Protein AF-A0A522MZQ2-F1 (afdb_monomer)

Nearest PDB structures (foldseek):
  8wo5-assembly1_C6  TM=8.509E-01  e=1.036E-01  Salmonella enterica subsp. enterica serovar Typhimurium str. LT2
  8wiw-assembly1_Z  TM=7.780E-01  e=7.360E-02  Salmonella enterica subsp. enterica serovar Typhimurium str. LT2
  8umd-assembly1_B  TM=8.577E-01  e=3.238E-01  Salmonella enterica subsp. enterica serovar Typhimurium
  4fq0-assembly2_D  TM=8.152E-01  e=2.300E-01  Helicobacter pylori 26695
  8umx-assembly1_B  TM=7.629E-01  e=4.825E-01  Salmonella enterica subsp. enterica serovar Typhimurium

Foldseek 3Di:
DDDDDDPPCPPDDDDPVLLVVLLVVLVVLQVDDLLVVLVVCVVDDLLSVLSSCVNHDVVSVVSNLVSHDVVSSVVSVVSNVVVDPDD

Secondary structure (DSSP, 8-state):
-------------SSSHHHHHHHHHHHHHHSS-HHHHHHHHTTS-HHHHHHHHTTS-HHHHHHHHHTS-HHHHHHHHHHHHHHS---

Radius of gyration: 17.66 Å; Cα contacts (8 Å, |Δi|>4): 55; chains: 1; bounding box: 33×30×64 Å

Sequence (87 aa):
AAPQPRASG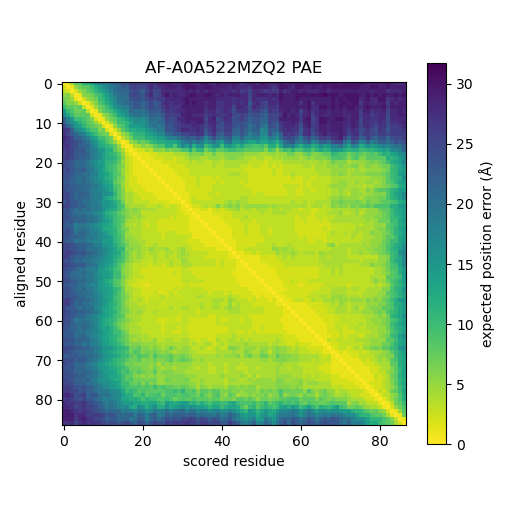HPSSGSGGDAAQVERTAKVWDQMDPEAAAKIAQRLPDVYVARVFAQMDPDQVAEILGSLPAKTAARLTTTRANAAPAR

Solvent-accessible surface area (backbone atoms only — not comparable to full-atom values): 5177 Å² total; per-residue (Å²): 138,82,92,81,79,83,84,74,78,69,82,78,83,80,84,65,62,60,56,57,49,34,49,51,49,19,55,51,44,71,77,37,59,38,56,61,42,26,59,50,49,74,76,46,57,57,72,59,47,35,54,20,53,71,65,37,57,68,68,62,47,48,50,20,41,69,55,30,58,68,74,56,34,54,49,39,53,50,50,36,59,67,70,44,76,86,127

Mean predicted aligned error: 10.29 Å

Structure (mmCIF, N/CA/C/O backbone):
data_AF-A0A522MZQ2-F1
#
_entry.id   AF-A0A522MZQ2-F1
#
loop_
_atom_site.group_PDB
_atom_site.id
_atom_site.type_symbol
_atom_site.label_atom_id
_atom_site.label_alt_id
_atom_site.label_comp_id
_atom_site.label_asym_id
_atom_site.label_entity_id
_atom_site.label_seq_id
_atom_site.pdbx_PDB_ins_code
_atom_site.Cartn_x
_atom_site.Cartn_y
_atom_site.Cartn_z
_atom_site.occupancy
_atom_site.B_iso_or_equiv
_atom_site.auth_seq_id
_atom_site.auth_comp_id
_atom_site.auth_asym_id
_atom_site.auth_atom_id
_atom_site.pdbx_PDB_model_num
ATOM 1 N N . ALA A 1 1 ? 8.826 -18.752 -53.834 1.00 45.78 1 ALA A N 1
ATOM 2 C CA . ALA A 1 1 ? 9.606 -18.121 -52.748 1.00 45.78 1 ALA A CA 1
ATOM 3 C C . ALA A 1 1 ? 8.780 -16.945 -52.235 1.00 45.78 1 ALA A C 1
ATOM 5 O O . ALA A 1 1 ? 8.516 -16.040 -53.005 1.00 45.78 1 ALA A O 1
ATOM 6 N N . ALA A 1 2 ? 8.023 -17.129 -51.157 1.00 53.59 2 ALA A N 1
ATOM 7 C CA . ALA A 1 2 ? 8.406 -16.930 -49.751 1.00 53.59 2 ALA A CA 1
ATOM 8 C C . ALA A 1 2 ? 7.793 -15.603 -49.236 1.00 53.59 2 ALA A C 1
ATOM 1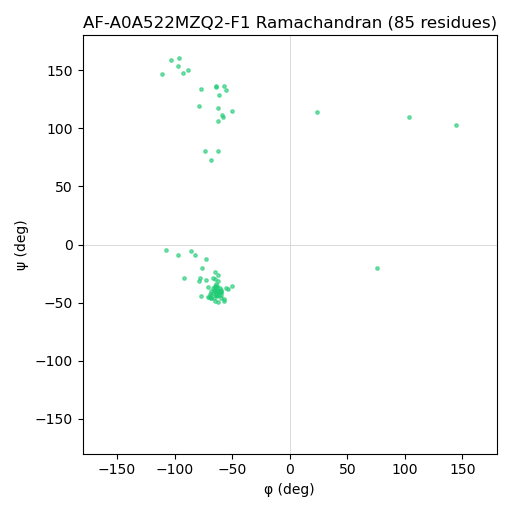0 O O . ALA A 1 2 ? 8.210 -14.540 -49.692 1.00 53.59 2 ALA A O 1
ATOM 11 N N . PRO A 1 3 ? 6.794 -15.642 -48.332 1.00 53.59 3 PRO A N 1
ATOM 12 C CA . PRO A 1 3 ? 6.283 -14.452 -47.659 1.00 53.59 3 PRO A CA 1
ATOM 13 C C . PRO A 1 3 ? 7.257 -14.032 -46.550 1.00 53.59 3 PRO A C 1
ATOM 15 O O . PRO A 1 3 ? 7.702 -14.876 -45.775 1.00 53.59 3 PRO A O 1
ATOM 18 N N . GLN A 1 4 ? 7.588 -12.742 -46.462 1.00 61.34 4 GLN A N 1
ATOM 19 C CA . GLN A 1 4 ? 8.377 -12.196 -45.352 1.00 61.34 4 GLN A CA 1
ATOM 20 C C . GLN A 1 4 ? 7.522 -11.276 -44.466 1.00 61.34 4 GLN A C 1
ATOM 22 O O . GLN A 1 4 ? 6.557 -10.677 -44.944 1.00 61.34 4 GLN A O 1
ATOM 27 N N . PRO A 1 5 ? 7.797 -11.259 -43.152 1.00 53.59 5 PRO A N 1
ATOM 28 C CA . PRO A 1 5 ? 6.769 -11.248 -42.123 1.00 53.59 5 PRO A CA 1
ATOM 29 C C . PRO A 1 5 ? 6.392 -9.839 -41.668 1.00 53.59 5 PRO A C 1
ATOM 31 O O . PRO A 1 5 ? 7.220 -8.934 -41.585 1.00 53.59 5 PRO A O 1
ATOM 34 N N . ARG A 1 6 ? 5.120 -9.681 -41.293 1.00 45.19 6 ARG A N 1
ATOM 35 C CA . ARG A 1 6 ? 4.630 -8.522 -40.547 1.00 45.19 6 ARG A CA 1
ATOM 36 C C . ARG A 1 6 ? 5.425 -8.460 -39.245 1.00 45.19 6 ARG A C 1
ATOM 38 O O . ARG A 1 6 ? 5.264 -9.325 -38.388 1.00 45.19 6 ARG A O 1
ATOM 45 N N . ALA A 1 7 ? 6.274 -7.448 -39.108 1.00 51.06 7 ALA A N 1
ATOM 46 C CA . ALA A 1 7 ? 6.900 -7.090 -37.846 1.00 51.06 7 ALA A CA 1
ATOM 47 C C . ALA A 1 7 ? 5.819 -6.537 -36.903 1.00 51.06 7 ALA A C 1
ATOM 49 O O . ALA A 1 7 ? 5.709 -5.341 -36.657 1.00 51.06 7 ALA A O 1
ATOM 50 N N . SER A 1 8 ? 4.974 -7.429 -36.396 1.00 52.84 8 SER A N 1
ATOM 51 C CA . SER A 1 8 ? 4.218 -7.212 -35.175 1.00 52.84 8 SER A CA 1
ATOM 52 C C . SER A 1 8 ? 5.220 -7.340 -34.038 1.00 52.84 8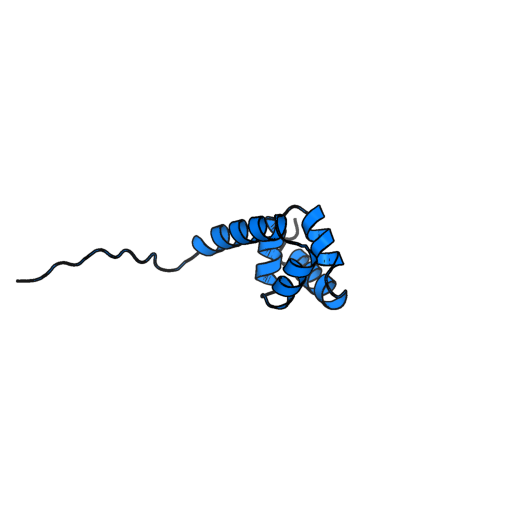 SER A C 1
ATOM 54 O O . SER A 1 8 ? 5.358 -8.406 -33.440 1.00 52.84 8 SER A O 1
ATOM 56 N N . GLY A 1 9 ? 5.970 -6.263 -33.798 1.00 43.94 9 GLY A N 1
ATOM 57 C CA . GLY A 1 9 ? 6.751 -6.090 -32.583 1.00 43.94 9 GLY A CA 1
ATOM 58 C C . GLY A 1 9 ? 5.800 -6.060 -31.394 1.00 43.94 9 GLY A C 1
ATOM 59 O O . GLY A 1 9 ? 5.429 -4.996 -30.915 1.00 43.94 9 GLY A O 1
ATOM 60 N N . HIS A 1 10 ? 5.365 -7.235 -30.946 1.00 47.78 10 HIS A N 1
ATOM 61 C CA . HIS A 1 10 ? 4.952 -7.419 -29.568 1.00 47.78 10 HIS A CA 1
ATOM 62 C C . HIS A 1 10 ? 6.203 -7.141 -28.735 1.00 47.78 10 HIS A C 1
ATOM 64 O O . HIS A 1 10 ? 7.194 -7.851 -28.928 1.00 47.78 10 HIS A O 1
ATOM 70 N N . PRO A 1 11 ? 6.220 -6.115 -27.869 1.00 51.09 11 PRO A N 1
ATOM 71 C CA . PRO A 1 11 ? 7.364 -5.896 -27.007 1.00 51.09 11 PRO A CA 1
ATOM 72 C C . PRO A 1 11 ? 7.499 -7.112 -26.090 1.00 51.09 11 PRO A C 1
ATOM 74 O O . PRO A 1 11 ? 6.700 -7.332 -25.179 1.00 51.09 11 PRO A O 1
ATOM 77 N N . SER A 1 12 ? 8.502 -7.936 -26.382 1.00 44.16 12 SER A N 1
ATOM 78 C CA . SER A 1 12 ? 8.980 -8.981 -25.498 1.00 44.16 12 SER A CA 1
ATOM 79 C C . SER A 1 12 ? 9.396 -8.339 -24.177 1.00 44.16 12 SER A C 1
ATOM 81 O O . SER A 1 12 ? 10.362 -7.589 -24.115 1.00 44.16 12 SER A O 1
ATOM 83 N N . SER A 1 13 ? 8.596 -8.606 -23.148 1.00 57.38 13 SER A N 1
ATOM 84 C CA . SER A 1 13 ? 9.019 -9.034 -21.814 1.00 57.38 13 SER A CA 1
ATOM 85 C C . SER A 1 13 ? 10.452 -8.669 -21.394 1.00 57.38 13 SER A C 1
ATOM 87 O O . SER A 1 13 ? 11.409 -9.278 -21.870 1.00 57.38 13 SER A O 1
ATOM 89 N N . GLY A 1 14 ? 10.568 -7.801 -20.382 1.00 53.78 14 GLY A N 1
ATOM 90 C CA . GLY A 1 14 ? 11.732 -7.759 -19.492 1.00 53.78 14 GLY A CA 1
ATOM 91 C C . GLY A 1 14 ? 12.134 -6.361 -19.015 1.00 53.78 14 GLY A C 1
ATOM 92 O O . GLY A 1 14 ? 12.789 -5.623 -19.741 1.00 53.78 14 GLY A O 1
ATOM 93 N N . SER A 1 15 ? 11.800 -6.031 -17.766 1.00 50.94 15 SER A N 1
ATOM 94 C CA . SER A 1 15 ? 12.393 -4.979 -16.912 1.00 50.94 15 SER A CA 1
ATOM 95 C C . SER A 1 15 ? 12.055 -3.500 -17.162 1.00 50.94 15 SER A C 1
ATOM 97 O O . SER A 1 15 ? 12.233 -2.694 -16.249 1.00 50.94 15 SER A O 1
ATOM 99 N N . GLY A 1 16 ? 11.568 -3.104 -18.343 1.00 50.69 16 GLY A N 1
ATOM 100 C CA . GLY A 1 16 ? 11.180 -1.704 -18.614 1.00 50.69 16 GLY A CA 1
ATOM 101 C C . GLY A 1 16 ? 9.706 -1.374 -18.335 1.00 50.69 16 GLY A C 1
ATOM 102 O O . GLY A 1 16 ? 9.364 -0.238 -18.008 1.00 50.69 16 GLY A O 1
ATOM 103 N N . GLY A 1 17 ? 8.821 -2.368 -18.459 1.00 60.44 17 GLY A N 1
ATOM 104 C CA . GLY A 1 17 ? 7.374 -2.185 -18.298 1.00 60.44 17 GLY A CA 1
ATOM 105 C C . GLY A 1 17 ? 6.939 -2.093 -16.838 1.00 60.44 17 GLY A C 1
ATOM 106 O O . GLY A 1 17 ? 5.975 -1.404 -16.521 1.00 60.44 17 GLY A O 1
ATOM 107 N N . ASP A 1 18 ? 7.684 -2.737 -15.945 1.00 70.44 18 ASP A N 1
ATOM 108 C CA . ASP A 1 18 ? 7.357 -2.875 -14.528 1.00 70.44 18 ASP A CA 1
ATOM 109 C C . ASP A 1 18 ? 7.473 -1.526 -13.815 1.00 70.44 18 ASP A C 1
ATOM 111 O O . ASP A 1 18 ? 6.594 -1.155 -13.045 1.00 70.44 18 ASP A O 1
ATOM 115 N N . ALA A 1 19 ? 8.527 -0.760 -14.113 1.00 76.31 19 ALA A N 1
ATOM 116 C CA . ALA A 1 19 ? 8.743 0.568 -13.542 1.00 76.31 19 ALA A CA 1
ATOM 117 C C . ALA A 1 19 ? 7.700 1.581 -14.040 1.00 76.31 19 ALA A C 1
ATOM 119 O O . ALA A 1 19 ? 7.085 2.277 -13.235 1.00 76.31 19 ALA A O 1
ATOM 120 N N . ALA A 1 20 ? 7.430 1.608 -15.350 1.00 84.38 20 ALA A N 1
ATOM 121 C CA . ALA A 1 20 ? 6.401 2.477 -15.926 1.00 84.38 20 ALA A CA 1
ATOM 122 C C . ALA A 1 20 ? 4.993 2.124 -15.414 1.00 84.38 20 ALA A C 1
ATOM 124 O O . ALA A 1 20 ? 4.160 3.003 -15.190 1.00 84.38 20 ALA A O 1
ATOM 125 N N . GLN A 1 21 ? 4.723 0.833 -15.200 1.00 84.69 21 GLN A N 1
ATOM 126 C CA . GLN A 1 21 ? 3.476 0.377 -14.598 1.00 84.69 21 GLN A CA 1
ATOM 127 C C . GLN A 1 21 ? 3.381 0.791 -13.128 1.00 84.69 21 GLN A C 1
ATOM 129 O O . GLN A 1 21 ? 2.325 1.252 -12.713 1.00 84.69 21 GLN A O 1
ATOM 134 N N . VAL A 1 22 ? 4.459 0.661 -12.350 1.00 87.75 22 VAL A N 1
ATOM 135 C CA . VAL A 1 22 ? 4.519 1.108 -10.948 1.00 87.75 22 VAL A CA 1
ATOM 136 C C . VAL A 1 22 ? 4.257 2.613 -10.839 1.00 87.75 22 VAL A C 1
ATOM 138 O O . VAL A 1 22 ? 3.424 3.009 -10.030 1.00 87.75 22 VAL A O 1
ATOM 141 N N . GLU A 1 23 ? 4.885 3.439 -11.680 1.00 88.69 23 GLU A N 1
ATOM 142 C CA . GLU A 1 23 ? 4.664 4.894 -11.683 1.00 88.69 23 GLU A CA 1
ATOM 143 C C . GLU A 1 23 ? 3.219 5.253 -12.066 1.00 88.69 23 GLU A C 1
ATOM 145 O O . GLU A 1 23 ? 2.584 6.099 -11.436 1.00 88.69 23 GLU A O 1
ATOM 150 N N . ARG A 1 24 ? 2.654 4.579 -13.077 1.00 88.81 24 ARG A N 1
ATOM 151 C CA . ARG A 1 24 ? 1.250 4.785 -13.455 1.00 88.81 24 ARG A CA 1
ATOM 152 C C . ARG A 1 24 ? 0.306 4.377 -12.324 1.00 88.81 24 ARG A C 1
ATOM 154 O O . ARG A 1 24 ? -0.639 5.107 -12.051 1.00 88.81 24 ARG A O 1
ATOM 161 N N . THR A 1 25 ? 0.557 3.246 -11.667 1.00 90.38 25 THR A N 1
ATOM 162 C CA . THR A 1 25 ? -0.229 2.802 -10.508 1.00 90.38 25 THR A CA 1
ATOM 163 C C . THR A 1 25 ? -0.129 3.809 -9.366 1.00 90.38 25 THR A C 1
ATOM 165 O O . THR A 1 25 ? -1.158 4.152 -8.800 1.00 90.38 25 THR A O 1
ATOM 168 N N . ALA A 1 26 ? 1.066 4.334 -9.079 1.00 89.56 26 ALA A N 1
ATOM 169 C CA . ALA A 1 26 ? 1.279 5.363 -8.061 1.00 89.56 26 ALA A CA 1
ATOM 170 C C . ALA A 1 26 ? 0.430 6.612 -8.333 1.00 89.56 26 ALA A C 1
ATOM 172 O O . ALA A 1 26 ? -0.308 7.044 -7.456 1.00 89.56 26 ALA A O 1
ATOM 173 N N . LYS A 1 27 ? 0.441 7.123 -9.571 1.00 91.12 27 LYS A N 1
ATOM 174 C CA . LYS A 1 27 ? -0.408 8.257 -9.985 1.00 91.12 27 LYS A CA 1
ATOM 175 C C . LYS A 1 27 ? -1.903 7.952 -9.881 1.00 91.12 27 LYS A C 1
ATOM 177 O O . LYS A 1 27 ? -2.680 8.806 -9.480 1.00 91.12 27 LYS A O 1
ATOM 182 N N . VAL A 1 28 ? -2.323 6.739 -10.241 1.00 90.62 28 VAL A N 1
ATOM 183 C CA . VAL A 1 28 ? -3.731 6.335 -10.104 1.00 90.62 28 VAL A CA 1
ATOM 184 C C . VAL A 1 28 ? -4.134 6.265 -8.635 1.00 90.62 28 VAL A C 1
ATOM 186 O O . VAL A 1 28 ? -5.240 6.665 -8.304 1.00 90.62 28 VAL A O 1
ATOM 189 N N . TRP A 1 29 ? -3.262 5.758 -7.764 1.00 89.00 29 TRP A N 1
ATOM 190 C CA . TRP A 1 29 ? -3.529 5.649 -6.329 1.00 89.00 29 TRP A CA 1
ATOM 191 C C . TRP A 1 29 ? -3.494 7.002 -5.624 1.00 89.00 29 TRP A C 1
ATOM 193 O O . TRP A 1 29 ? -4.242 7.187 -4.678 1.00 89.00 29 TRP A O 1
ATOM 203 N N . ASP A 1 30 ? -2.683 7.940 -6.112 1.00 87.44 30 ASP A N 1
ATOM 204 C CA . ASP A 1 30 ? -2.641 9.334 -5.657 1.00 87.44 30 ASP A CA 1
ATOM 205 C C . ASP A 1 30 ? -3.967 10.066 -5.914 1.00 87.44 30 ASP A C 1
ATOM 207 O O . ASP A 1 30 ? -4.478 10.766 -5.048 1.00 87.44 30 ASP A O 1
ATOM 211 N N . GLN A 1 31 ? -4.578 9.832 -7.079 1.00 88.56 31 GLN A N 1
ATOM 212 C CA . GLN A 1 31 ? -5.880 10.406 -7.435 1.00 88.56 31 GLN A CA 1
ATOM 213 C C . GLN A 1 31 ? -7.080 9.583 -6.936 1.00 88.56 31 GLN A C 1
ATOM 215 O O . GLN A 1 31 ? -8.230 9.983 -7.137 1.00 88.56 31 GLN A O 1
ATOM 220 N N . MET A 1 32 ? -6.835 8.407 -6.356 1.00 88.62 32 MET A N 1
ATOM 221 C CA . MET A 1 32 ? -7.866 7.499 -5.863 1.00 88.62 32 MET A CA 1
ATOM 222 C C . MET A 1 32 ? -8.062 7.684 -4.363 1.00 88.62 32 MET A C 1
ATOM 224 O O . MET A 1 32 ? -7.153 8.055 -3.633 1.00 88.62 32 MET A O 1
ATOM 228 N N . ASP A 1 33 ? -9.264 7.359 -3.900 1.00 90.56 33 ASP A N 1
ATOM 229 C CA . ASP A 1 33 ? -9.555 7.288 -2.477 1.00 90.56 33 ASP A CA 1
ATOM 230 C C . ASP A 1 33 ? -8.586 6.331 -1.733 1.00 90.56 33 ASP A C 1
ATOM 232 O O . ASP A 1 33 ? -8.361 5.196 -2.191 1.00 90.56 33 ASP A O 1
ATOM 236 N N . PRO A 1 34 ? -8.021 6.749 -0.585 1.00 86.38 34 PRO A N 1
ATOM 237 C CA . PRO A 1 34 ? -7.020 5.968 0.133 1.00 86.38 34 PRO A CA 1
ATOM 238 C C . PRO A 1 34 ? -7.564 4.642 0.684 1.00 86.38 34 PRO A C 1
ATOM 240 O O . PRO A 1 34 ? -6.821 3.655 0.729 1.00 86.38 34 PRO A O 1
ATOM 243 N N . GLU A 1 35 ? -8.855 4.545 1.026 1.00 89.00 35 GLU A N 1
ATOM 244 C CA . GLU A 1 35 ? -9.466 3.279 1.451 1.00 89.00 35 GLU A CA 1
ATOM 245 C C . GLU A 1 35 ? -9.606 2.299 0.280 1.00 89.00 35 GLU A C 1
ATOM 247 O O . GLU A 1 35 ? -9.429 1.082 0.434 1.00 89.00 35 GLU A O 1
ATOM 252 N N . ALA A 1 36 ? -9.917 2.808 -0.916 1.00 89.44 36 ALA A N 1
ATOM 253 C CA . ALA A 1 36 ? -9.952 1.996 -2.129 1.00 89.44 36 ALA A CA 1
ATOM 254 C C . ALA A 1 36 ? -8.550 1.483 -2.492 1.00 89.44 36 ALA A C 1
ATOM 256 O O . ALA A 1 36 ? -8.381 0.279 -2.724 1.00 89.44 36 ALA A O 1
ATOM 257 N N . ALA A 1 37 ? -7.535 2.350 -2.454 1.00 89.12 37 ALA A N 1
ATOM 258 C CA . ALA A 1 37 ? -6.141 1.962 -2.665 1.00 89.12 37 ALA A CA 1
ATOM 259 C C . ALA A 1 37 ? -5.675 0.927 -1.626 1.00 89.12 37 ALA A C 1
ATOM 261 O O . ALA A 1 37 ? -5.063 -0.079 -1.989 1.00 89.12 37 ALA A O 1
ATOM 262 N N . ALA A 1 38 ? -6.056 1.083 -0.354 1.00 88.56 38 ALA A N 1
ATOM 263 C CA . ALA A 1 38 ? -5.776 0.123 0.715 1.00 88.56 38 ALA A CA 1
ATOM 264 C C . ALA A 1 38 ? -6.378 -1.269 0.440 1.00 88.56 38 ALA A C 1
ATOM 266 O O . ALA A 1 38 ? -5.734 -2.302 0.658 1.00 88.56 38 ALA A O 1
ATOM 267 N N . LYS A 1 39 ? -7.608 -1.343 -0.079 1.00 90.38 39 LYS A N 1
ATOM 268 C CA . LYS A 1 39 ? -8.226 -2.624 -0.478 1.00 90.38 39 LYS A CA 1
ATOM 269 C C . LYS A 1 39 ? -7.482 -3.282 -1.638 1.00 90.38 39 LYS A C 1
ATOM 271 O O . LYS A 1 39 ? -7.360 -4.507 -1.663 1.00 90.38 39 LYS A O 1
ATOM 276 N N . ILE A 1 40 ? -6.973 -2.495 -2.585 1.00 89.25 40 ILE A N 1
ATOM 277 C CA . ILE A 1 40 ? -6.175 -3.010 -3.704 1.00 89.25 40 ILE A CA 1
ATOM 278 C C . ILE A 1 40 ? -4.804 -3.480 -3.205 1.00 89.25 40 ILE A C 1
ATOM 280 O O . ILE A 1 40 ? -4.389 -4.588 -3.541 1.00 89.25 40 ILE A O 1
ATOM 284 N N . ALA A 1 41 ? -4.139 -2.698 -2.352 1.00 87.62 41 ALA A N 1
ATOM 285 C CA . ALA A 1 41 ? -2.846 -3.031 -1.761 1.00 87.62 41 ALA A CA 1
ATOM 286 C C . ALA A 1 41 ? -2.869 -4.381 -1.028 1.00 87.62 41 ALA A C 1
ATOM 288 O O . ALA A 1 41 ? -1.932 -5.159 -1.154 1.00 87.62 41 ALA A O 1
ATOM 289 N N . GLN A 1 42 ? -3.971 -4.712 -0.348 1.00 87.44 42 GLN A N 1
ATOM 290 C CA . GLN A 1 42 ? -4.161 -6.013 0.315 1.00 87.44 42 GLN A CA 1
ATOM 291 C C . GLN A 1 42 ? -4.227 -7.210 -0.638 1.00 87.44 42 GLN A C 1
ATOM 293 O O . GLN A 1 42 ? -4.005 -8.346 -0.222 1.00 87.44 42 GLN A O 1
ATOM 298 N N . ARG A 1 43 ? -4.586 -6.977 -1.901 1.00 87.56 43 ARG A N 1
ATOM 299 C CA . ARG A 1 43 ? -4.730 -8.020 -2.926 1.00 87.56 43 ARG A CA 1
ATOM 300 C C . ARG A 1 43 ? -3.488 -8.150 -3.802 1.00 87.56 43 ARG A C 1
ATOM 302 O O . ARG A 1 43 ? -3.424 -9.069 -4.616 1.00 87.56 43 ARG A O 1
ATOM 309 N N . LEU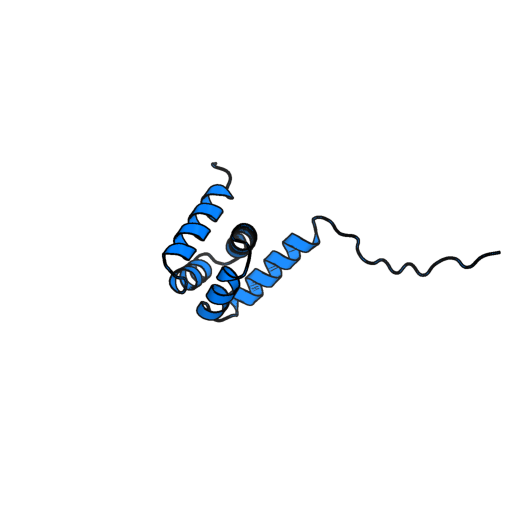 A 1 44 ? -2.542 -7.224 -3.665 1.00 87.12 44 LEU A N 1
ATOM 310 C CA . LEU A 1 44 ? -1.303 -7.185 -4.426 1.00 87.12 44 LEU A CA 1
ATOM 311 C C . LEU A 1 44 ? -0.123 -7.689 -3.581 1.00 87.12 44 LEU A C 1
ATOM 313 O O . LEU A 1 44 ? -0.190 -7.678 -2.354 1.00 87.12 44 LEU A O 1
ATOM 317 N N . PRO A 1 45 ? 0.977 -8.123 -4.221 1.00 87.38 45 PRO A N 1
ATOM 318 C CA . PRO A 1 45 ? 2.176 -8.542 -3.505 1.00 87.38 45 PRO A CA 1
ATOM 319 C C . PRO A 1 45 ? 2.803 -7.371 -2.743 1.00 87.38 45 PRO A C 1
ATOM 321 O O . PRO A 1 45 ? 3.001 -6.301 -3.326 1.00 87.38 45 PRO A O 1
ATOM 324 N N . ASP A 1 46 ? 3.220 -7.595 -1.494 1.00 85.38 46 ASP A N 1
ATOM 325 C CA . ASP A 1 46 ? 3.802 -6.560 -0.625 1.00 85.38 46 ASP A CA 1
ATOM 326 C C . ASP A 1 46 ? 4.989 -5.836 -1.285 1.00 85.38 46 ASP A C 1
ATOM 328 O O . ASP A 1 46 ? 5.124 -4.619 -1.193 1.00 85.38 46 ASP A O 1
ATOM 332 N N . VAL A 1 47 ? 5.826 -6.577 -2.020 1.00 85.75 47 VAL A N 1
ATOM 333 C CA . VAL A 1 47 ? 6.990 -6.035 -2.743 1.00 85.75 47 VAL A CA 1
ATOM 334 C C . VAL A 1 47 ? 6.570 -5.078 -3.862 1.00 85.75 47 VAL A C 1
ATOM 336 O O . VAL A 1 47 ? 7.221 -4.059 -4.078 1.00 85.75 47 VAL A O 1
ATOM 339 N N . TYR A 1 48 ? 5.481 -5.375 -4.576 1.00 87.56 48 TYR A N 1
ATOM 340 C CA . TYR A 1 48 ? 4.968 -4.494 -5.627 1.00 87.56 48 TYR A CA 1
ATOM 341 C C . TYR A 1 48 ? 4.380 -3.220 -5.019 1.00 87.56 48 TYR A C 1
ATOM 343 O O . TYR A 1 48 ? 4.710 -2.122 -5.460 1.00 87.56 48 TYR A O 1
ATOM 351 N N . VAL A 1 49 ? 3.585 -3.362 -3.955 1.00 89.06 49 VAL A N 1
ATOM 352 C CA . VAL A 1 49 ? 3.008 -2.232 -3.214 1.00 89.06 49 VAL A CA 1
ATOM 353 C C . VAL A 1 49 ? 4.105 -1.327 -2.654 1.00 89.06 49 VAL A C 1
ATOM 355 O O . VAL A 1 49 ? 4.033 -0.115 -2.816 1.00 89.06 49 VAL A O 1
ATOM 358 N N . ALA A 1 50 ? 5.168 -1.894 -2.079 1.00 87.12 50 ALA A N 1
ATOM 359 C CA . ALA A 1 50 ? 6.304 -1.123 -1.580 1.00 87.12 50 ALA A CA 1
ATOM 360 C C . ALA A 1 50 ? 7.003 -0.316 -2.689 1.00 87.12 50 ALA A C 1
ATOM 362 O O . ALA A 1 50 ? 7.409 0.821 -2.450 1.00 87.12 50 ALA A O 1
ATOM 363 N N . ARG A 1 51 ? 7.113 -0.865 -3.909 1.00 88.25 51 ARG A N 1
ATOM 364 C CA . ARG A 1 51 ? 7.658 -0.142 -5.074 1.00 88.25 51 ARG A CA 1
ATOM 365 C C . ARG A 1 51 ? 6.733 0.986 -5.530 1.00 88.25 51 ARG A C 1
ATOM 367 O O . ARG A 1 51 ? 7.229 2.060 -5.843 1.00 88.25 51 ARG A O 1
ATOM 374 N N . VAL A 1 52 ? 5.417 0.765 -5.524 1.00 89.50 52 VAL A N 1
ATOM 375 C CA . VAL A 1 52 ? 4.410 1.803 -5.817 1.00 89.50 52 VAL A CA 1
ATOM 376 C C . VAL A 1 52 ? 4.483 2.922 -4.783 1.00 89.50 52 VAL A C 1
ATOM 378 O O . VAL A 1 52 ? 4.643 4.079 -5.151 1.00 89.50 52 VAL A O 1
ATOM 381 N N . PHE A 1 53 ? 4.489 2.587 -3.494 1.00 88.31 53 PHE A N 1
ATOM 382 C CA . PHE A 1 53 ? 4.625 3.558 -2.406 1.00 88.31 53 PHE A CA 1
ATOM 383 C C . PHE A 1 53 ? 5.955 4.317 -2.428 1.00 88.31 53 PHE A C 1
ATOM 385 O O . PHE A 1 53 ? 6.021 5.440 -1.946 1.00 88.31 53 PHE A O 1
ATOM 392 N N . ALA A 1 54 ? 7.021 3.740 -2.987 1.00 87.25 54 ALA A N 1
ATOM 393 C CA . ALA A 1 54 ? 8.287 4.444 -3.187 1.00 87.25 54 ALA A CA 1
ATOM 394 C C . ALA A 1 54 ? 8.241 5.485 -4.323 1.00 87.25 54 ALA A C 1
ATOM 396 O O . ALA A 1 54 ? 9.180 6.263 -4.462 1.00 87.25 54 ALA A O 1
ATOM 397 N N . GLN A 1 55 ? 7.198 5.477 -5.155 1.00 88.62 55 GLN A N 1
ATOM 398 C CA . GLN A 1 55 ? 6.953 6.465 -6.212 1.00 88.62 55 GLN A CA 1
ATOM 399 C C . GLN A 1 55 ? 5.795 7.417 -5.874 1.00 88.62 55 GLN A C 1
ATOM 401 O O . GLN A 1 55 ? 5.535 8.338 -6.642 1.00 88.62 55 GLN A O 1
ATOM 406 N N . MET A 1 56 ? 5.099 7.191 -4.757 1.00 88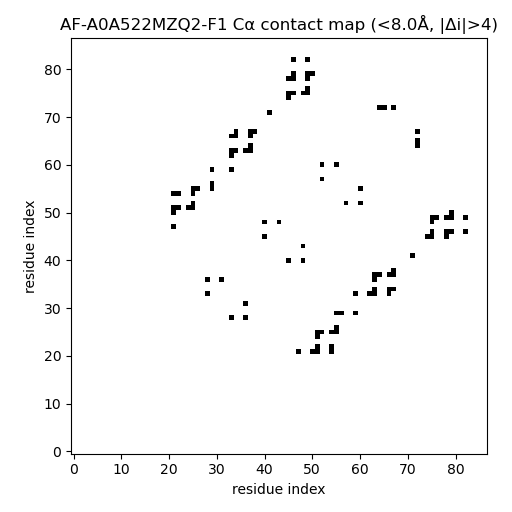.44 56 MET A N 1
ATOM 407 C CA . MET A 1 56 ? 4.020 8.045 -4.259 1.00 88.44 56 MET A CA 1
ATOM 408 C C . MET A 1 56 ? 4.530 9.039 -3.217 1.00 88.44 56 MET A C 1
ATOM 410 O O . MET A 1 56 ? 5.564 8.815 -2.581 1.00 88.44 56 MET A O 1
ATOM 414 N N . ASP A 1 57 ? 3.749 10.095 -3.004 1.00 88.19 57 ASP A N 1
ATOM 415 C CA . ASP A 1 57 ? 3.987 11.050 -1.929 1.00 88.19 57 ASP A CA 1
ATOM 416 C C . ASP A 1 57 ? 3.848 10.370 -0.552 1.00 88.19 57 ASP A C 1
ATOM 418 O O . ASP A 1 57 ? 2.923 9.574 -0.337 1.00 88.19 57 ASP A O 1
ATOM 422 N N . PRO A 1 58 ? 4.770 10.622 0.394 1.00 84.31 58 PRO A N 1
ATOM 423 C CA . PRO A 1 58 ? 4.766 9.958 1.693 1.00 84.31 58 PRO A CA 1
ATOM 424 C C . PRO A 1 58 ? 3.507 10.256 2.517 1.00 84.31 58 PRO A C 1
ATOM 426 O O . PRO A 1 58 ? 3.070 9.367 3.250 1.00 84.31 58 PRO A O 1
ATOM 429 N N . ASP A 1 59 ? 2.913 11.444 2.371 1.00 88.88 59 ASP A N 1
ATOM 430 C CA . ASP A 1 59 ? 1.655 11.816 3.025 1.00 88.88 59 ASP A CA 1
ATOM 431 C C . ASP A 1 59 ? 0.487 10.953 2.520 1.00 88.88 59 ASP A C 1
ATOM 433 O O . ASP A 1 59 ? -0.176 10.299 3.326 1.00 88.88 59 ASP A O 1
ATOM 437 N N . GLN A 1 60 ? 0.324 10.801 1.198 1.00 87.94 60 GLN A N 1
ATOM 438 C CA . GLN A 1 60 ? -0.693 9.903 0.623 1.00 87.94 60 GLN A CA 1
ATOM 439 C C . GLN A 1 60 ? -0.481 8.445 1.044 1.00 87.94 60 GLN A C 1
ATOM 441 O O . GLN A 1 60 ? -1.427 7.717 1.348 1.00 87.94 60 GLN A O 1
ATOM 446 N N . VAL A 1 61 ? 0.773 7.990 1.097 1.00 89.00 61 VAL A N 1
ATOM 447 C CA . VAL A 1 61 ? 1.088 6.637 1.576 1.00 89.00 61 VAL A CA 1
ATOM 448 C C . VAL A 1 61 ? 0.690 6.467 3.044 1.00 89.00 61 VAL A C 1
ATOM 450 O O . VAL A 1 61 ? 0.204 5.396 3.414 1.00 89.00 61 VAL A O 1
ATOM 453 N N . ALA A 1 62 ? 0.865 7.494 3.880 1.00 88.06 62 ALA A N 1
ATOM 454 C CA . ALA A 1 62 ? 0.433 7.465 5.273 1.00 88.06 62 ALA A CA 1
ATOM 455 C C . ALA A 1 62 ? -1.097 7.376 5.396 1.00 88.06 62 ALA A C 1
ATOM 457 O O . ALA A 1 62 ? -1.579 6.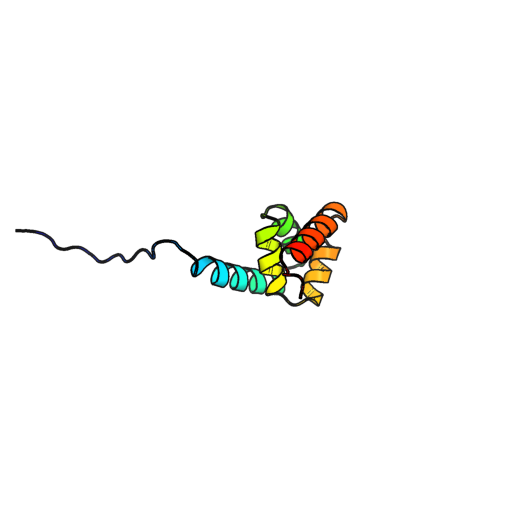600 6.221 1.00 88.06 62 ALA A O 1
ATOM 458 N N . GLU A 1 63 ? -1.858 8.072 4.546 1.00 91.00 63 GLU A N 1
ATOM 459 C CA . GLU A 1 63 ? -3.326 7.964 4.504 1.00 91.00 63 GLU A CA 1
ATOM 460 C C . GLU A 1 63 ? -3.797 6.556 4.105 1.00 91.00 63 GLU A C 1
ATOM 462 O O . GLU A 1 63 ? -4.669 5.964 4.753 1.00 91.00 63 GLU A O 1
ATOM 467 N N . ILE A 1 64 ? -3.170 5.968 3.080 1.00 89.25 64 ILE A N 1
ATOM 468 C CA . ILE A 1 64 ? -3.465 4.596 2.636 1.00 89.25 64 ILE A CA 1
ATOM 469 C C . ILE A 1 64 ? -3.103 3.588 3.734 1.00 89.25 64 ILE A C 1
ATOM 471 O O . ILE A 1 64 ? -3.875 2.672 4.019 1.00 89.25 64 ILE A O 1
ATOM 475 N N . LEU A 1 65 ? -1.947 3.752 4.387 1.00 87.19 65 LEU A N 1
ATOM 476 C CA . LEU A 1 65 ? -1.533 2.912 5.516 1.00 87.19 65 LEU A CA 1
ATOM 477 C C . LEU A 1 65 ? -2.451 3.075 6.732 1.00 87.19 65 LEU A C 1
ATOM 479 O O . LEU A 1 65 ? -2.712 2.085 7.413 1.00 87.19 65 LEU A O 1
ATOM 483 N N . GLY A 1 66 ? -2.967 4.280 6.983 1.00 88.44 66 GLY A N 1
ATOM 484 C CA . GLY A 1 66 ? -3.962 4.548 8.024 1.00 88.44 66 GLY A CA 1
ATOM 485 C C . GLY A 1 66 ? -5.312 3.887 7.741 1.00 88.44 66 GLY A C 1
ATOM 486 O O . GLY A 1 66 ? -6.006 3.479 8.670 1.00 88.44 66 GLY A O 1
ATOM 487 N N . SER A 1 67 ? -5.640 3.702 6.462 1.00 89.44 67 SER A N 1
ATOM 488 C CA . SER A 1 67 ? -6.843 2.997 6.000 1.00 89.44 67 SER A CA 1
ATOM 489 C C . SER A 1 67 ? -6.681 1.469 5.974 1.00 89.44 67 SER A C 1
ATOM 491 O O . SER A 1 67 ? -7.645 0.729 5.760 1.00 89.44 67 SER A O 1
ATOM 493 N N . LEU A 1 68 ? -5.463 0.961 6.184 1.00 87.12 68 LEU A N 1
ATOM 494 C CA . LEU A 1 68 ? -5.172 -0.467 6.232 1.00 87.12 68 LEU A CA 1
ATOM 495 C C . LEU A 1 68 ? -5.330 -1.040 7.648 1.00 87.12 68 LEU A C 1
ATOM 497 O O . L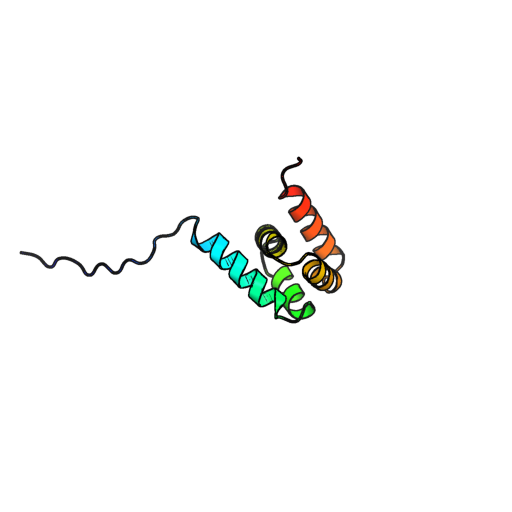EU A 1 68 ? -5.024 -0.381 8.640 1.00 87.12 68 LEU A O 1
ATOM 501 N N . PRO A 1 69 ? -5.693 -2.331 7.777 1.00 86.56 69 PRO A N 1
ATOM 502 C CA . PRO A 1 69 ? -5.594 -3.021 9.056 1.00 86.56 69 PRO A CA 1
ATOM 503 C C . PRO A 1 69 ? -4.156 -2.964 9.585 1.00 86.56 69 PRO A C 1
ATOM 505 O O . PRO A 1 69 ? -3.213 -3.251 8.842 1.00 86.56 69 PRO A O 1
ATOM 508 N N . ALA A 1 70 ? -3.985 -2.697 10.884 1.00 82.88 70 ALA A N 1
ATOM 509 C CA . ALA A 1 70 ? -2.670 -2.540 11.521 1.00 82.88 70 ALA A CA 1
ATOM 510 C C . ALA A 1 70 ? -1.685 -3.684 11.204 1.00 82.88 70 ALA A C 1
ATOM 512 O O . ALA A 1 70 ? -0.494 -3.459 10.998 1.00 82.88 70 ALA A O 1
ATOM 513 N N . LYS A 1 71 ? -2.187 -4.922 11.089 1.00 84.88 71 LYS A N 1
ATOM 514 C CA . LYS A 1 71 ? -1.381 -6.100 10.730 1.00 84.88 71 LYS A CA 1
ATOM 515 C C . LYS A 1 71 ? -0.831 -6.044 9.299 1.00 84.88 71 LYS A C 1
ATOM 517 O O . LYS A 1 71 ? 0.284 -6.504 9.063 1.00 84.88 71 LYS A O 1
ATOM 522 N N . THR A 1 72 ? -1.602 -5.517 8.352 1.00 83.44 72 THR A N 1
ATOM 523 C CA . THR A 1 72 ? -1.178 -5.352 6.954 1.00 83.44 72 THR A CA 1
ATOM 524 C C . THR A 1 72 ? -0.242 -4.160 6.825 1.00 83.44 72 THR A C 1
ATOM 526 O O . THR A 1 72 ? 0.819 -4.297 6.224 1.00 83.44 72 THR A O 1
ATOM 529 N N . ALA A 1 73 ? -0.575 -3.030 7.457 1.00 83.06 73 ALA A N 1
ATOM 530 C CA . ALA A 1 73 ? 0.279 -1.845 7.470 1.00 83.06 73 ALA A CA 1
ATOM 531 C C . ALA A 1 73 ? 1.675 -2.160 8.033 1.00 83.06 73 ALA A C 1
ATOM 533 O O . ALA A 1 73 ? 2.678 -1.857 7.395 1.00 83.06 73 ALA A O 1
ATOM 534 N N . ALA A 1 74 ? 1.757 -2.870 9.165 1.00 84.00 74 ALA A N 1
ATOM 535 C CA . ALA A 1 74 ? 3.035 -3.288 9.746 1.00 84.00 74 ALA A CA 1
ATOM 536 C C . ALA A 1 74 ? 3.855 -4.180 8.797 1.00 84.00 74 ALA A C 1
ATOM 538 O O . ALA A 1 74 ? 5.075 -4.031 8.699 1.00 84.00 74 ALA A O 1
ATOM 539 N N . ARG A 1 75 ? 3.190 -5.087 8.068 1.00 84.25 75 ARG A N 1
ATOM 540 C CA . ARG A 1 75 ? 3.846 -5.971 7.098 1.00 84.25 75 ARG A CA 1
ATOM 541 C C . ARG A 1 75 ? 4.379 -5.188 5.893 1.00 84.25 75 ARG A C 1
ATOM 543 O O . ARG A 1 75 ? 5.538 -5.344 5.533 1.00 84.25 75 ARG A O 1
ATOM 550 N N . LEU A 1 76 ? 3.587 -4.280 5.329 1.00 82.62 76 LEU A N 1
ATOM 551 C CA . LEU A 1 76 ? 4.027 -3.439 4.212 1.00 82.62 76 LEU A CA 1
ATOM 552 C C . LEU A 1 76 ? 5.174 -2.506 4.617 1.00 82.62 76 LEU A C 1
ATOM 554 O O . LEU A 1 76 ? 6.149 -2.372 3.877 1.00 82.62 76 LEU A O 1
ATOM 558 N N . THR A 1 77 ? 5.109 -1.919 5.814 1.00 80.69 77 THR A N 1
ATOM 559 C CA . THR A 1 77 ? 6.184 -1.079 6.358 1.00 80.69 77 THR A CA 1
ATOM 560 C C . THR A 1 77 ? 7.469 -1.880 6.574 1.00 80.69 77 THR A C 1
ATOM 562 O O . THR A 1 77 ? 8.542 -1.395 6.217 1.00 80.69 77 THR A O 1
ATOM 565 N N . THR A 1 78 ? 7.392 -3.121 7.078 1.00 82.12 78 THR A N 1
ATOM 566 C CA . THR A 1 78 ? 8.587 -3.975 7.231 1.00 82.12 78 THR A CA 1
ATOM 567 C C . THR A 1 78 ? 9.182 -4.371 5.881 1.00 82.12 78 THR A C 1
ATOM 569 O O . THR A 1 78 ? 10.394 -4.284 5.691 1.00 82.12 78 THR A O 1
ATOM 572 N N . THR A 1 79 ? 8.343 -4.723 4.901 1.00 79.31 79 THR A N 1
ATOM 573 C CA . THR A 1 79 ? 8.797 -5.042 3.542 1.00 79.31 79 THR A CA 1
ATOM 574 C C . THR A 1 79 ? 9.447 -3.836 2.874 1.00 79.31 79 THR A C 1
ATOM 576 O O . THR A 1 79 ? 10.491 -3.992 2.249 1.00 79.31 79 THR A O 1
ATOM 5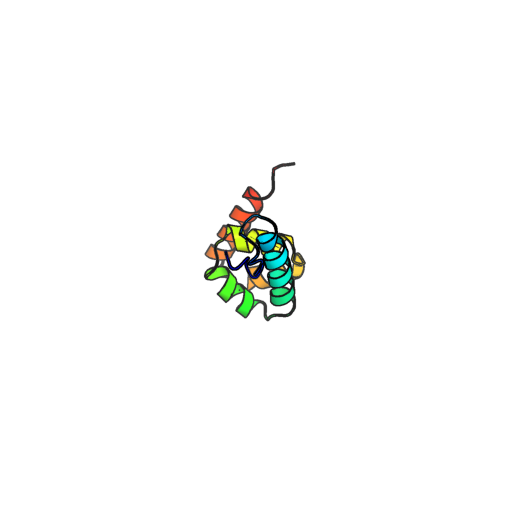79 N N . ARG A 1 80 ? 8.896 -2.627 3.042 1.00 75.88 80 ARG A N 1
ATOM 580 C CA . ARG A 1 80 ? 9.502 -1.385 2.536 1.00 75.88 80 ARG A CA 1
ATOM 581 C C . ARG A 1 80 ? 10.848 -1.093 3.201 1.00 75.88 80 ARG A C 1
ATOM 583 O O . ARG A 1 80 ? 11.790 -0.738 2.503 1.00 75.88 80 ARG A O 1
ATOM 590 N N . ALA A 1 81 ? 10.945 -1.273 4.518 1.00 72.00 81 ALA A N 1
ATOM 591 C CA . ALA A 1 81 ? 12.192 -1.086 5.261 1.00 72.00 81 ALA A CA 1
ATOM 592 C C . ALA A 1 81 ? 13.282 -2.084 4.838 1.00 72.00 81 ALA A C 1
ATOM 594 O O . ALA 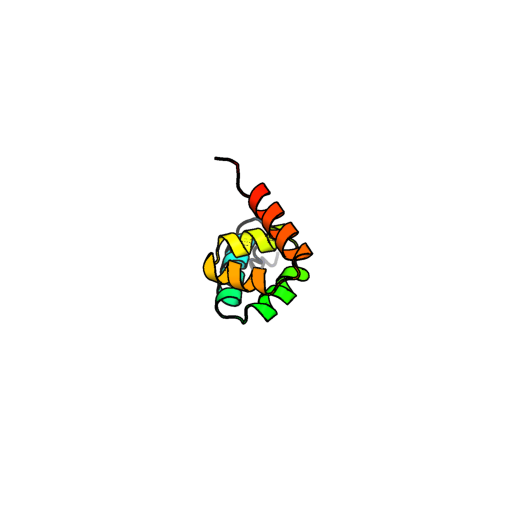A 1 81 ? 14.450 -1.724 4.802 1.00 72.00 81 ALA A O 1
ATOM 595 N N . ASN A 1 82 ? 12.900 -3.312 4.479 1.00 66.56 82 ASN A N 1
ATOM 596 C CA . ASN A 1 82 ? 13.819 -4.333 3.969 1.00 66.56 82 ASN A CA 1
ATOM 597 C C . ASN A 1 82 ? 14.173 -4.120 2.480 1.00 66.56 82 ASN A C 1
ATOM 599 O O . ASN A 1 82 ? 15.273 -4.428 2.039 1.00 66.56 82 ASN A O 1
ATOM 603 N N . ALA A 1 83 ? 13.248 -3.564 1.692 1.00 58.91 83 ALA A N 1
ATOM 604 C CA . ALA A 1 83 ? 13.474 -3.229 0.285 1.00 58.91 83 ALA A CA 1
ATOM 605 C C . ALA A 1 83 ? 14.328 -1.962 0.089 1.00 58.91 83 ALA A C 1
ATOM 607 O O . ALA A 1 83 ? 14.893 -1.770 -0.988 1.00 58.91 83 ALA A O 1
ATOM 608 N N . ALA A 1 84 ? 14.428 -1.098 1.102 1.00 51.03 84 ALA A N 1
ATOM 609 C CA . ALA A 1 84 ? 15.390 -0.008 1.125 1.00 51.03 84 ALA A CA 1
ATOM 610 C C . ALA A 1 84 ? 16.768 -0.573 1.517 1.00 51.03 84 ALA A C 1
ATOM 612 O O . ALA A 1 84 ? 16.897 -1.115 2.616 1.00 51.03 84 ALA A O 1
ATOM 613 N N . PRO A 1 85 ? 17.812 -0.475 0.670 1.00 42.50 85 PRO A N 1
ATOM 614 C CA . PRO A 1 85 ? 19.147 -0.849 1.108 1.00 42.50 85 PRO A CA 1
ATOM 615 C C . PRO A 1 85 ? 19.540 0.056 2.279 1.00 42.50 85 PRO A C 1
ATOM 617 O O . PRO A 1 85 ? 19.424 1.281 2.186 1.00 42.50 85 PRO A O 1
ATOM 620 N N . ALA A 1 86 ? 19.979 -0.558 3.380 1.00 44.94 86 ALA A N 1
ATOM 621 C CA . ALA A 1 86 ? 20.620 0.144 4.483 1.00 44.94 86 ALA A CA 1
ATOM 622 C C . ALA A 1 86 ? 21.740 1.029 3.905 1.00 44.94 86 ALA A C 1
ATOM 624 O O . ALA A 1 86 ? 22.664 0.514 3.274 1.00 44.94 86 ALA A O 1
ATOM 625 N N . ARG A 1 87 ? 21.591 2.353 4.036 1.00 40.62 87 ARG A N 1
ATOM 626 C CA . ARG A 1 87 ? 22.653 3.321 3.736 1.00 40.62 87 ARG A CA 1
ATOM 627 C C . ARG A 1 87 ? 23.708 3.301 4.827 1.00 40.62 87 ARG A C 1
ATOM 629 O O . ARG A 1 87 ? 23.315 3.137 6.003 1.00 40.62 87 ARG A O 1
#

pLDDT: mean 77.17, std 16.21, range [40.62, 91.12]